Protein AF-A0A946MN04-F1 (afdb_monomer_lite)

pLDDT: mean 86.37, std 4.36, range [69.56, 92.88]

Foldseek 3Di:
DVLLVVLLVVLVVLLVVLLVPDDVVCSVVSNVLSVLLLVLLLVQCQAALVQQQPADDDQQGHDDCGNPPPPDCDDPNHGVVVVSSSVSSVLSSVLSVVSSVCPPPDDSVVSSVSSNCSSNHVVSRVNSD

Structure (mmCIF, N/CA/C/O backbone):
data_AF-A0A946MN04-F1
#
_entry.id   AF-A0A946MN04-F1
#
loop_
_atom_site.group_PDB
_atom_site.id
_atom_site.type_symbol
_atom_site.label_atom_id
_atom_site.label_alt_id
_atom_site.label_comp_id
_atom_site.label_asym_id
_atom_site.label_entity_id
_atom_site.label_seq_id
_atom_site.pdbx_PDB_ins_code
_atom_site.Cartn_x
_atom_site.Cartn_y
_atom_site.Cartn_z
_atom_site.occupancy
_atom_site.B_iso_or_equiv
_atom_site.auth_seq_id
_atom_site.auth_comp_id
_atom_site.auth_asym_id
_atom_site.auth_atom_id
_atom_site.pdbx_PDB_model_num
ATOM 1 N N . MET A 1 1 ? 12.478 11.206 -5.556 1.00 80.75 1 MET A N 1
ATOM 2 C CA . MET A 1 1 ? 12.393 10.612 -4.198 1.00 80.75 1 MET A CA 1
ATOM 3 C C . MET A 1 1 ? 11.560 11.446 -3.231 1.00 80.75 1 MET A C 1
ATOM 5 O O . MET A 1 1 ? 10.714 10.856 -2.581 1.00 80.75 1 MET A O 1
ATOM 9 N N . VAL A 1 2 ? 11.710 12.779 -3.161 1.00 86.81 2 VAL A N 1
ATOM 10 C CA . VAL A 1 2 ? 10.867 13.633 -2.285 1.00 86.81 2 VAL A CA 1
ATOM 11 C C . VAL A 1 2 ? 9.368 13.392 -2.507 1.00 86.81 2 VAL A C 1
ATOM 13 O O . VAL A 1 2 ? 8.637 13.185 -1.549 1.00 86.81 2 VAL A O 1
ATOM 16 N N . ALA A 1 3 ? 8.927 13.299 -3.764 1.00 88.56 3 ALA A N 1
ATOM 17 C CA . ALA A 1 3 ? 7.538 12.969 -4.085 1.00 88.56 3 ALA A CA 1
ATOM 18 C C . ALA A 1 3 ? 7.085 11.613 -3.503 1.00 88.56 3 ALA A C 1
ATOM 20 O O . ALA A 1 3 ? 5.993 11.526 -2.961 1.00 88.56 3 ALA A O 1
ATOM 21 N N . ALA A 1 4 ? 7.931 10.577 -3.536 1.00 87.62 4 ALA A N 1
ATOM 22 C CA . ALA A 1 4 ? 7.608 9.275 -2.944 1.00 87.62 4 ALA A CA 1
ATOM 23 C C . ALA A 1 4 ? 7.456 9.355 -1.421 1.00 87.62 4 ALA A C 1
ATOM 25 O O . ALA A 1 4 ? 6.550 8.749 -0.863 1.00 87.62 4 ALA A O 1
ATOM 26 N N . PHE A 1 5 ? 8.298 10.151 -0.755 1.00 88.56 5 PHE A N 1
ATOM 27 C CA . PHE A 1 5 ? 8.161 10.411 0.677 1.00 88.56 5 PHE A CA 1
ATOM 28 C C . PHE A 1 5 ? 6.868 11.155 1.013 1.00 88.56 5 PHE A C 1
ATOM 30 O O . PHE A 1 5 ? 6.224 10.814 1.999 1.00 88.56 5 PHE A O 1
ATOM 37 N N . LEU A 1 6 ? 6.458 12.126 0.192 1.00 90.75 6 LEU A N 1
ATOM 38 C CA . LEU A 1 6 ? 5.189 12.836 0.382 1.00 90.75 6 LEU A CA 1
ATOM 39 C C . LEU A 1 6 ? 3.983 11.900 0.233 1.00 90.75 6 LEU A C 1
ATOM 41 O O . LEU A 1 6 ? 3.064 11.965 1.044 1.00 90.75 6 LEU A O 1
ATOM 45 N N . VAL A 1 7 ? 4.007 10.997 -0.751 1.00 91.38 7 VAL A N 1
ATOM 46 C CA . VAL A 1 7 ? 2.941 9.996 -0.938 1.00 91.38 7 VAL A CA 1
ATOM 47 C C . VAL A 1 7 ? 2.947 8.978 0.200 1.00 91.38 7 VAL A C 1
ATOM 49 O O . VAL A 1 7 ? 1.896 8.657 0.742 1.00 91.38 7 VAL A O 1
ATOM 52 N N . PHE A 1 8 ? 4.119 8.524 0.644 1.00 89.81 8 PHE A N 1
ATOM 53 C CA . PHE A 1 8 ? 4.220 7.677 1.832 1.00 89.81 8 PHE A CA 1
ATOM 54 C C . PHE A 1 8 ? 3.638 8.371 3.074 1.00 89.81 8 PHE A C 1
ATOM 56 O O . PHE A 1 8 ? 2.958 7.735 3.873 1.00 89.81 8 PHE A O 1
ATOM 63 N N . PHE A 1 9 ? 3.810 9.689 3.205 1.00 91.06 9 PHE A N 1
ATOM 64 C CA . PHE A 1 9 ? 3.232 10.471 4.300 1.00 91.06 9 PHE A CA 1
ATOM 65 C C . PHE A 1 9 ? 1.694 10.550 4.271 1.00 91.06 9 PHE A C 1
ATOM 67 O O . PHE A 1 9 ? 1.076 10.943 5.261 1.00 91.06 9 PHE A O 1
ATOM 74 N N . MET A 1 10 ? 1.045 10.107 3.191 1.00 92.88 10 MET A N 1
ATOM 75 C CA . MET A 1 10 ? -0.407 9.911 3.183 1.00 92.88 10 MET A CA 1
ATOM 76 C C . MET A 1 10 ? -0.836 8.777 4.121 1.00 92.88 10 MET A C 1
ATOM 78 O O . MET A 1 10 ? -1.937 8.840 4.654 1.00 92.88 10 MET A O 1
ATOM 82 N N . GLN A 1 11 ? 0.028 7.790 4.392 1.00 89.88 11 GLN A N 1
ATOM 83 C CA . GLN A 1 11 ? -0.257 6.676 5.308 1.00 89.88 11 GLN A CA 1
ATOM 84 C C . GLN A 1 11 ? -0.586 7.145 6.737 1.00 89.88 11 GLN A C 1
ATOM 86 O O . GLN A 1 11 ? -1.688 6.872 7.218 1.00 89.88 11 GLN A O 1
ATOM 91 N N . PRO A 1 12 ? 0.283 7.918 7.425 1.00 89.38 12 PRO A N 1
ATOM 92 C CA . PRO A 1 12 ? -0.085 8.503 8.712 1.00 89.38 12 PRO A CA 1
ATOM 93 C C . PRO A 1 12 ? -1.237 9.513 8.586 1.00 89.38 12 PRO A C 1
ATOM 95 O O . PRO A 1 12 ? -2.022 9.649 9.522 1.00 89.38 12 PRO A O 1
ATOM 98 N N . GLY A 1 13 ? -1.381 10.188 7.439 1.00 90.25 13 GLY A N 1
ATOM 99 C CA . GLY A 1 13 ? -2.523 11.062 7.155 1.00 90.25 13 GLY A CA 1
ATOM 100 C C . GLY A 1 13 ? -3.869 10.332 7.226 1.00 90.25 13 GLY A C 1
ATOM 101 O O . GLY A 1 13 ? -4.769 10.778 7.940 1.00 90.25 13 GLY A O 1
ATOM 102 N N . PHE A 1 14 ? -3.991 9.186 6.553 1.00 88.06 14 PHE A N 1
ATOM 103 C CA . PHE A 1 14 ? -5.187 8.342 6.603 1.00 88.06 14 PHE A CA 1
ATOM 104 C C . PHE A 1 14 ? -5.414 7.759 7.994 1.00 88.06 14 PHE A C 1
ATOM 106 O O . PHE A 1 14 ? -6.527 7.839 8.506 1.00 88.06 14 PHE A O 1
ATOM 113 N N . ALA A 1 15 ? -4.357 7.286 8.656 1.00 88.44 15 ALA A N 1
ATOM 114 C CA . ALA A 1 15 ? -4.464 6.758 10.012 1.00 88.44 15 ALA A CA 1
ATOM 115 C C . ALA A 1 15 ? -5.037 7.797 10.998 1.00 88.44 15 ALA A C 1
ATOM 117 O O . ALA A 1 15 ? -5.901 7.470 11.812 1.00 88.44 15 ALA A O 1
ATOM 118 N N . MET A 1 16 ? -4.601 9.060 10.905 1.00 90.12 16 MET A N 1
ATOM 119 C CA . MET A 1 16 ? -5.139 10.154 11.723 1.00 90.12 16 MET A CA 1
ATOM 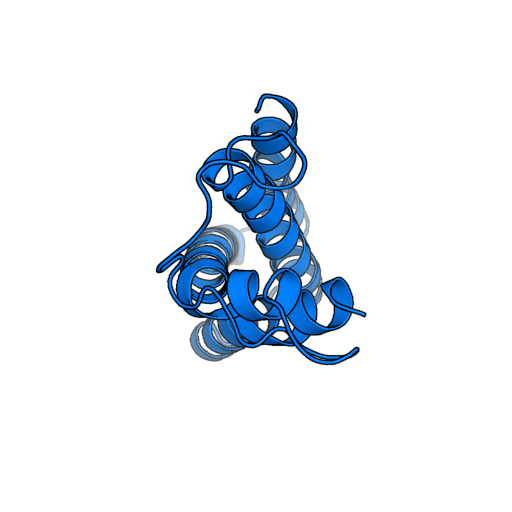120 C C . MET A 1 16 ? -6.584 10.505 11.353 1.00 90.12 16 MET A C 1
ATOM 122 O O . MET A 1 16 ? -7.400 10.749 12.242 1.00 90.12 16 MET A O 1
ATOM 126 N N . LEU A 1 17 ? -6.915 10.508 10.060 1.00 90.50 17 LEU A N 1
ATOM 127 C CA . LEU A 1 17 ? -8.268 10.784 9.580 1.00 90.50 17 LEU A CA 1
ATOM 128 C C . LEU A 1 17 ? -9.264 9.710 10.049 1.00 90.50 17 LEU A C 1
ATOM 130 O O . LEU A 1 17 ? -10.322 10.036 10.586 1.00 90.50 17 LEU A O 1
ATOM 134 N N . GLU A 1 18 ? -8.910 8.432 9.929 1.00 86.12 18 GLU A N 1
ATOM 135 C CA . GLU A 1 18 ? -9.741 7.317 10.393 1.00 86.12 18 GLU A CA 1
ATOM 136 C C . GLU A 1 18 ? -9.851 7.270 11.920 1.00 86.12 18 GLU A C 1
ATOM 138 O O . GLU A 1 18 ? -10.927 7.004 12.461 1.00 86.12 18 GLU A O 1
ATOM 143 N N . ALA A 1 19 ? -8.769 7.579 12.638 1.00 87.25 19 ALA A N 1
ATOM 144 C CA . ALA A 1 19 ? -8.815 7.740 14.088 1.00 87.25 19 ALA A CA 1
ATOM 145 C C . ALA A 1 19 ? -9.767 8.875 14.506 1.00 87.25 19 ALA A C 1
ATOM 147 O O . ALA A 1 19 ? -10.506 8.722 15.476 1.00 87.25 19 ALA A O 1
ATOM 148 N N . GLY A 1 20 ? -9.791 9.986 13.761 1.00 87.50 20 GLY A N 1
ATOM 149 C CA . GLY A 1 20 ? -10.665 11.131 14.032 1.00 87.50 20 GLY A CA 1
ATOM 150 C C . GLY A 1 20 ? -12.154 10.853 13.799 1.00 87.50 20 GLY A C 1
ATOM 151 O O . GLY A 1 20 ? -12.995 11.374 14.529 1.00 87.50 20 GLY A O 1
ATOM 152 N N . PHE A 1 21 ? -12.492 10.007 12.821 1.00 84.88 21 PHE A N 1
ATOM 153 C CA . PHE A 1 21 ? -13.884 9.656 12.505 1.00 84.88 21 PHE A CA 1
ATOM 154 C C . PHE A 1 21 ? -14.442 8.471 13.299 1.00 84.88 21 PHE A C 1
ATOM 156 O O . PHE A 1 21 ? -15.619 8.131 13.153 1.00 84.88 21 PHE A O 1
ATOM 163 N N . THR A 1 22 ? -13.636 7.834 14.144 1.00 85.12 22 THR A N 1
ATOM 164 C CA . THR A 1 22 ? -14.055 6.647 14.892 1.00 85.12 22 THR A CA 1
ATOM 165 C C . THR A 1 22 ? -14.107 6.881 16.386 1.00 85.12 22 THR A C 1
ATOM 167 O O . THR A 1 22 ? -13.562 7.836 16.937 1.00 85.12 22 THR A O 1
ATOM 170 N N . ARG A 1 23 ? -14.858 6.022 17.082 1.00 85.19 23 ARG A N 1
ATOM 171 C CA . ARG A 1 23 ? -15.047 6.179 18.526 1.00 85.19 23 ARG A CA 1
ATOM 172 C C . ARG A 1 23 ? -13.717 5.969 19.241 1.00 85.19 23 ARG A C 1
ATOM 174 O O . ARG A 1 23 ? -13.035 4.987 18.967 1.00 85.19 23 ARG A O 1
ATOM 181 N N . ALA A 1 24 ? -13.423 6.800 20.244 1.00 83.38 24 ALA A N 1
ATOM 182 C CA . ALA A 1 24 ? -12.170 6.768 21.012 1.00 83.38 24 ALA A CA 1
ATOM 183 C C . ALA A 1 24 ? -11.762 5.359 21.492 1.00 83.38 24 ALA A C 1
ATOM 185 O O . ALA A 1 24 ? -10.592 4.991 21.439 1.00 83.38 24 ALA A O 1
ATOM 186 N N . LYS A 1 25 ? -12.737 4.524 21.879 1.00 86.19 25 LYS A N 1
ATOM 187 C CA . LYS A 1 25 ? -12.507 3.132 22.307 1.00 86.19 25 LYS A CA 1
ATOM 188 C C . LYS 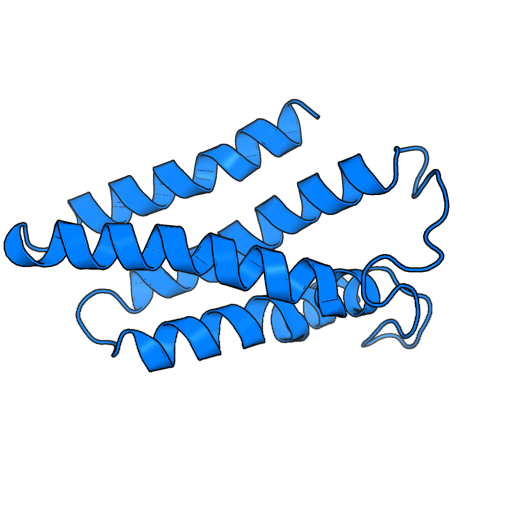A 1 25 ? -11.937 2.202 21.221 1.00 86.19 25 LYS A C 1
ATOM 190 O O . LYS A 1 25 ? -11.383 1.163 21.552 1.00 86.19 25 LYS A O 1
ATOM 195 N N . ASN A 1 26 ? -12.092 2.553 19.944 1.00 83.12 26 ASN A N 1
ATOM 196 C CA . ASN A 1 26 ? -11.688 1.751 18.785 1.00 83.12 26 ASN A CA 1
ATOM 197 C C . ASN A 1 26 ? -10.448 2.310 18.065 1.00 83.12 26 ASN A C 1
ATOM 199 O O . ASN A 1 26 ? -9.934 1.648 17.163 1.00 83.12 26 ASN A O 1
ATOM 203 N N . VAL A 1 27 ? -9.952 3.490 18.459 1.00 84.94 27 VAL A N 1
ATOM 204 C CA . VAL A 1 27 ? -8.859 4.200 17.768 1.00 84.94 27 VAL A CA 1
ATOM 205 C C . VAL A 1 27 ? -7.593 3.350 17.683 1.00 84.94 27 VAL A C 1
ATOM 207 O O . VAL A 1 27 ? -7.033 3.190 16.603 1.00 84.94 27 VAL A O 1
ATOM 210 N N . ALA A 1 28 ? -7.179 2.723 18.789 1.00 85.38 28 ALA A N 1
ATOM 211 C CA . ALA A 1 28 ? -5.984 1.876 18.808 1.00 85.38 28 ALA A CA 1
ATOM 212 C C . ALA A 1 28 ? -6.072 0.710 17.804 1.00 85.38 28 ALA A C 1
ATOM 214 O O . ALA A 1 28 ? -5.103 0.406 17.115 1.00 85.38 28 ALA A O 1
ATOM 215 N N . ASN A 1 29 ? -7.252 0.096 17.666 1.00 84.94 29 ASN A N 1
ATOM 216 C CA . ASN A 1 29 ? -7.472 -0.995 16.717 1.00 84.94 29 ASN A CA 1
ATOM 217 C C . ASN A 1 29 ? -7.371 -0.518 15.258 1.00 84.94 29 ASN A C 1
ATOM 219 O O . ASN A 1 29 ? -6.867 -1.236 14.401 1.00 84.94 29 ASN A O 1
ATOM 223 N N . ILE A 1 30 ? -7.832 0.698 14.968 1.00 86.06 30 ILE A N 1
ATOM 224 C CA . ILE A 1 30 ? -7.801 1.278 13.617 1.00 86.06 30 ILE A CA 1
ATOM 225 C C . ILE A 1 30 ? -6.392 1.711 13.228 1.00 86.06 30 ILE A C 1
ATOM 227 O O . ILE A 1 30 ? -5.955 1.421 12.116 1.00 86.06 30 ILE A O 1
ATOM 231 N N . LEU A 1 31 ? -5.648 2.316 14.154 1.00 87.62 31 LEU A N 1
ATOM 232 C CA . LEU A 1 31 ? -4.239 2.641 13.934 1.00 87.62 31 LEU A CA 1
ATOM 233 C C . LEU A 1 31 ? -3.418 1.375 13.656 1.00 87.62 31 LEU A C 1
ATOM 235 O O . LEU A 1 31 ? -2.615 1.348 12.726 1.00 87.62 31 LEU A O 1
ATOM 239 N N . MET A 1 32 ? -3.674 0.295 14.403 1.00 87.06 32 MET A N 1
ATOM 240 C CA . MET A 1 32 ? -3.019 -0.995 14.173 1.00 87.06 32 MET A CA 1
ATOM 241 C C . MET A 1 32 ? -3.386 -1.594 12.807 1.00 87.06 32 MET A C 1
ATOM 243 O O . MET A 1 32 ? -2.521 -2.147 12.130 1.00 87.06 32 MET A O 1
ATOM 247 N N . LYS A 1 33 ? -4.650 -1.462 12.375 1.00 85.31 33 LYS A N 1
ATOM 248 C CA . LYS A 1 33 ? -5.094 -1.879 11.035 1.00 85.31 33 LYS A CA 1
ATOM 249 C C . LYS A 1 33 ? -4.379 -1.109 9.932 1.00 85.31 33 LYS A C 1
ATOM 251 O O . LYS A 1 33 ? -3.879 -1.756 9.027 1.00 85.31 33 LYS A O 1
ATOM 256 N N . ASN A 1 34 ? -4.284 0.215 10.034 1.00 88.06 34 ASN A N 1
ATOM 257 C CA . ASN A 1 34 ? -3.596 1.055 9.046 1.00 88.06 34 ASN A CA 1
ATOM 258 C C . ASN A 1 34 ? -2.106 0.715 8.942 1.00 88.06 34 ASN A C 1
ATOM 260 O O . ASN A 1 34 ? -1.566 0.575 7.851 1.00 88.06 34 ASN A O 1
ATOM 264 N N . PHE A 1 35 ? -1.437 0.523 10.081 1.00 88.00 35 PHE A N 1
ATOM 265 C CA . PHE A 1 35 ? -0.028 0.137 10.072 1.00 88.00 35 PHE A CA 1
ATOM 266 C C . PHE A 1 35 ? 0.186 -1.218 9.384 1.00 88.00 35 PHE A C 1
ATOM 268 O O . PHE A 1 35 ? 1.050 -1.367 8.522 1.00 88.00 35 PHE A O 1
ATOM 275 N N . MET A 1 36 ? -0.641 -2.201 9.738 1.00 90.06 36 MET A N 1
ATOM 276 C CA . MET A 1 36 ? -0.546 -3.544 9.174 1.00 90.06 36 MET A CA 1
ATOM 277 C C . MET A 1 36 ? -0.993 -3.598 7.712 1.00 90.06 36 MET A C 1
ATOM 279 O O . MET A 1 36 ? -0.448 -4.395 6.956 1.00 90.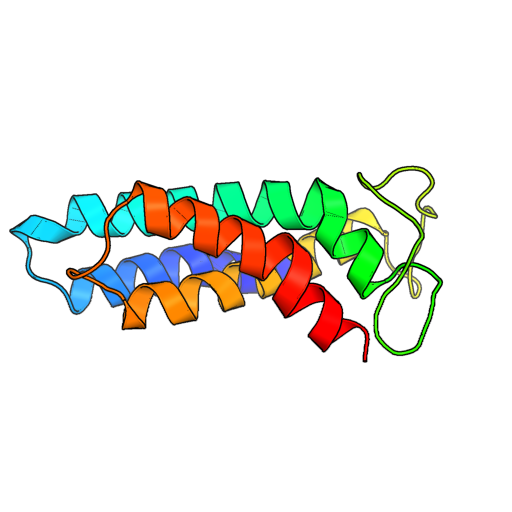06 36 MET A O 1
ATOM 283 N N . ASP A 1 37 ? -1.924 -2.735 7.301 1.00 89.31 37 ASP A N 1
ATOM 284 C CA . ASP A 1 37 ? -2.318 -2.545 5.904 1.00 89.31 37 ASP A CA 1
ATOM 285 C C . ASP A 1 37 ? -1.104 -2.225 5.041 1.00 89.31 37 ASP A C 1
ATOM 287 O O . ASP A 1 37 ? -0.828 -2.917 4.066 1.00 89.31 37 ASP A O 1
ATOM 291 N N . PHE A 1 38 ? -0.313 -1.238 5.463 1.00 89.88 38 PHE A N 1
ATOM 292 C CA . PHE A 1 38 ? 0.878 -0.848 4.730 1.00 89.88 38 PHE A CA 1
ATOM 293 C C . PHE A 1 38 ? 1.928 -1.967 4.684 1.00 89.88 38 PHE A C 1
ATOM 295 O O . PHE A 1 38 ? 2.568 -2.171 3.650 1.00 89.88 38 PHE A O 1
ATOM 302 N N . CYS A 1 39 ? 2.095 -2.737 5.766 1.00 91.00 39 CYS A N 1
ATOM 303 C CA . CYS A 1 39 ? 2.985 -3.902 5.770 1.00 91.00 39 CYS A CA 1
ATOM 304 C C . CYS A 1 39 ? 2.533 -4.970 4.763 1.00 91.00 39 CYS A C 1
ATOM 306 O O . CYS A 1 39 ? 3.351 -5.474 3.991 1.00 91.00 39 CYS A O 1
ATOM 308 N N . MET A 1 40 ? 1.238 -5.295 4.745 1.00 91.31 40 MET A N 1
ATOM 309 C CA . MET A 1 40 ? 0.675 -6.276 3.815 1.00 91.31 40 MET A CA 1
ATOM 310 C C . MET A 1 40 ? 0.749 -5.784 2.370 1.00 91.31 40 MET A C 1
ATOM 312 O O . MET A 1 40 ? 1.167 -6.544 1.496 1.00 91.31 40 MET A O 1
ATOM 316 N N . ALA A 1 41 ? 0.433 -4.509 2.134 1.00 90.88 41 ALA A N 1
ATOM 317 C CA . ALA A 1 41 ? 0.572 -3.870 0.835 1.00 90.88 41 ALA A CA 1
ATOM 318 C C . ALA A 1 41 ? 2.022 -3.886 0.347 1.00 90.88 41 ALA A C 1
ATOM 320 O O . ALA A 1 41 ? 2.283 -4.167 -0.822 1.00 90.88 41 ALA A O 1
ATOM 321 N N . SER A 1 42 ? 2.974 -3.666 1.258 1.00 91.81 42 SER A N 1
ATOM 322 C CA . SER A 1 42 ? 4.393 -3.694 0.926 1.00 91.81 42 SER A CA 1
ATOM 323 C C . SER A 1 42 ? 4.857 -5.077 0.484 1.00 91.81 42 SER A C 1
ATOM 325 O O . SER A 1 42 ? 5.537 -5.205 -0.533 1.00 91.81 42 SER A O 1
ATOM 327 N N . ILE A 1 43 ? 4.450 -6.119 1.214 1.00 92.12 43 ILE A N 1
ATOM 328 C CA . ILE A 1 43 ? 4.780 -7.510 0.886 1.00 92.12 43 ILE A CA 1
ATOM 329 C C . ILE A 1 43 ? 4.097 -7.939 -0.421 1.00 92.12 43 ILE A C 1
ATOM 331 O O . ILE A 1 43 ? 4.748 -8.528 -1.283 1.00 92.12 43 ILE A O 1
ATOM 335 N N . GLY A 1 44 ? 2.808 -7.629 -0.593 1.00 90.38 44 GLY A N 1
ATOM 336 C CA . GLY A 1 44 ? 2.035 -8.000 -1.783 1.00 90.38 44 GLY A CA 1
ATOM 337 C C . GLY A 1 44 ? 2.559 -7.335 -3.056 1.00 90.38 44 GLY A C 1
ATOM 338 O O . GLY A 1 44 ? 2.767 -8.002 -4.077 1.00 90.38 44 GLY A O 1
ATOM 339 N N . PHE A 1 45 ? 2.851 -6.034 -2.982 1.00 90.19 45 PHE A N 1
ATOM 340 C CA . PHE A 1 45 ? 3.376 -5.281 -4.117 1.00 90.19 45 PHE A CA 1
ATOM 341 C C . PHE A 1 45 ? 4.828 -5.650 -4.447 1.00 90.19 45 PHE A C 1
ATOM 343 O O . PHE A 1 45 ? 5.197 -5.701 -5.619 1.00 90.19 45 PHE A O 1
ATOM 350 N N . TRP A 1 46 ? 5.649 -5.959 -3.438 1.00 91.19 46 TRP A N 1
ATOM 351 C CA . TRP A 1 46 ? 7.000 -6.488 -3.642 1.00 91.19 46 TRP A CA 1
ATOM 352 C C . TRP A 1 46 ? 7.000 -7.859 -4.330 1.00 91.19 46 TRP A C 1
ATOM 354 O O . TRP A 1 46 ? 7.731 -8.065 -5.298 1.00 91.19 46 TRP A O 1
ATOM 364 N N . ALA A 1 47 ? 6.190 -8.798 -3.835 1.00 88.44 47 ALA A N 1
ATOM 365 C CA . ALA A 1 47 ? 6.211 -10.178 -4.307 1.00 88.44 47 ALA A CA 1
ATOM 366 C C . ALA A 1 47 ? 5.639 -10.315 -5.725 1.00 88.44 47 ALA A C 1
ATOM 368 O O . ALA A 1 47 ? 6.240 -10.969 -6.578 1.00 88.44 47 ALA A O 1
ATOM 369 N N . VAL A 1 48 ? 4.481 -9.697 -5.977 1.00 90.00 48 VAL A N 1
ATOM 370 C CA . VAL A 1 48 ? 3.707 -9.935 -7.207 1.00 90.00 48 VAL A CA 1
ATOM 371 C C . VAL A 1 48 ? 3.250 -8.638 -7.871 1.00 90.00 48 VAL A C 1
ATOM 373 O O . VAL A 1 48 ? 3.255 -8.549 -9.097 1.00 90.00 48 VAL A O 1
ATOM 376 N N . GLY A 1 49 ? 2.892 -7.612 -7.094 1.00 87.00 49 GLY A N 1
ATOM 377 C CA . GLY A 1 49 ? 2.230 -6.434 -7.657 1.00 87.00 49 GLY A CA 1
ATOM 378 C C . GLY A 1 49 ? 3.088 -5.624 -8.631 1.00 87.00 49 GLY A C 1
ATOM 379 O O . GLY A 1 49 ? 2.598 -5.217 -9.680 1.00 87.00 49 GLY A O 1
ATOM 380 N N . TYR A 1 50 ? 4.385 -5.460 -8.368 1.00 88.19 50 TYR A N 1
ATOM 381 C CA . TYR A 1 50 ? 5.271 -4.780 -9.316 1.00 88.19 50 TYR A CA 1
ATOM 382 C C . TYR A 1 50 ? 5.399 -5.537 -10.647 1.00 88.19 50 TYR A C 1
ATOM 384 O O . TYR A 1 50 ? 5.402 -4.926 -11.715 1.00 88.19 50 TYR A O 1
ATOM 392 N N . ALA A 1 51 ? 5.453 -6.868 -10.578 1.00 88.06 51 ALA A N 1
ATOM 393 C CA . ALA A 1 51 ? 5.571 -7.736 -11.743 1.00 88.06 51 ALA A CA 1
ATOM 394 C C . ALA A 1 51 ? 4.338 -7.658 -12.647 1.00 88.06 51 ALA A C 1
ATOM 396 O O . ALA A 1 51 ? 4.456 -7.558 -13.865 1.00 88.06 51 ALA A O 1
ATOM 397 N N . ILE A 1 52 ? 3.151 -7.646 -12.039 1.00 88.38 52 ILE A N 1
ATOM 398 C CA . ILE A 1 52 ? 1.890 -7.535 -12.772 1.00 88.38 52 ILE A CA 1
ATOM 399 C C . ILE A 1 52 ? 1.733 -6.142 -13.382 1.00 88.38 52 ILE A C 1
ATOM 401 O O . ILE A 1 52 ? 1.261 -6.035 -14.506 1.00 88.38 52 ILE A O 1
ATOM 405 N N . MET A 1 53 ? 2.144 -5.088 -12.673 1.00 87.44 53 MET A N 1
ATOM 406 C CA . MET A 1 53 ? 1.929 -3.710 -13.118 1.00 87.44 53 MET A CA 1
ATOM 407 C C . MET A 1 53 ? 2.925 -3.255 -14.195 1.00 87.44 53 MET A C 1
ATOM 409 O O . MET A 1 53 ? 2.528 -2.594 -15.147 1.00 87.44 53 MET A O 1
ATOM 413 N N . PHE A 1 54 ? 4.210 -3.608 -14.079 1.00 86.69 54 PHE A N 1
ATOM 414 C CA . PHE A 1 54 ? 5.271 -3.115 -14.977 1.00 86.69 54 PHE A CA 1
ATOM 415 C C . PHE A 1 54 ? 6.033 -4.214 -15.725 1.00 86.69 54 PHE A C 1
ATOM 417 O O . PHE A 1 54 ? 6.903 -3.912 -16.543 1.00 86.69 54 PHE A O 1
ATOM 424 N N . GLY A 1 55 ? 5.744 -5.488 -15.458 1.00 84.44 55 GLY A N 1
ATOM 425 C CA . GLY A 1 55 ? 6.336 -6.596 -16.199 1.00 84.44 55 GLY A CA 1
ATOM 426 C C . GLY A 1 55 ? 5.857 -6.650 -17.644 1.00 84.44 55 GLY A C 1
ATOM 427 O O . GLY A 1 55 ? 4.749 -6.238 -17.970 1.00 84.44 55 GLY A O 1
ATOM 428 N N . ALA A 1 56 ? 6.688 -7.208 -18.522 1.00 81.06 56 ALA A N 1
ATOM 429 C CA . ALA A 1 56 ? 6.277 -7.500 -19.889 1.00 81.06 56 ALA A CA 1
ATOM 430 C C . ALA A 1 56 ? 5.174 -8.573 -19.889 1.00 81.06 56 ALA A C 1
ATOM 432 O O . ALA A 1 56 ? 5.280 -9.584 -19.185 1.00 81.06 56 ALA A O 1
ATOM 433 N N . GLY A 1 57 ? 4.114 -8.367 -20.666 1.00 83.06 57 GLY A N 1
ATOM 434 C CA . GLY A 1 57 ? 2.974 -9.275 -20.689 1.00 83.06 57 GLY A CA 1
ATOM 435 C C . GLY A 1 57 ? 1.855 -8.815 -21.615 1.00 83.06 57 GLY A C 1
ATOM 436 O O . GLY A 1 57 ? 2.096 -8.193 -22.650 1.00 83.06 57 GLY A O 1
ATOM 437 N N . ASN A 1 58 ? 0.632 -9.175 -21.242 1.00 83.00 58 ASN A N 1
ATOM 438 C CA . ASN A 1 58 ? -0.582 -8.939 -22.018 1.00 83.00 58 ASN A CA 1
ATOM 439 C C . ASN A 1 58 ? -1.234 -7.631 -21.547 1.00 83.00 58 ASN A C 1
ATOM 441 O O . ASN A 1 58 ? -0.938 -7.178 -20.458 1.00 83.00 58 ASN A O 1
ATOM 445 N N . ILE A 1 59 ? -2.229 -7.103 -22.269 1.00 80.06 59 ILE A N 1
ATOM 446 C CA . ILE A 1 59 ? -2.944 -5.847 -21.922 1.00 80.06 59 ILE A CA 1
ATOM 447 C C . ILE A 1 59 ? -3.478 -5.810 -20.469 1.00 80.06 59 ILE A C 1
ATOM 449 O O . ILE A 1 59 ? -3.673 -4.740 -19.914 1.00 80.06 59 ILE A O 1
ATOM 453 N N . PHE A 1 60 ? -3.712 -6.964 -19.838 1.00 76.31 60 PHE A N 1
ATOM 454 C CA . PHE A 1 60 ? -4.265 -7.047 -18.482 1.00 76.31 60 PHE A CA 1
ATOM 455 C C . PHE A 1 60 ? -3.242 -7.361 -17.381 1.00 76.31 60 PHE A C 1
ATOM 457 O O . PHE A 1 60 ? -3.541 -7.133 -16.213 1.00 76.31 60 PHE A O 1
ATOM 464 N N . ALA A 1 61 ? -2.082 -7.944 -17.705 1.00 83.25 61 ALA A N 1
ATOM 465 C CA . ALA A 1 61 ? -1.107 -8.339 -16.688 1.00 83.25 61 ALA A CA 1
ATOM 466 C C . ALA A 1 61 ? 0.296 -8.574 -17.262 1.00 83.25 61 ALA A C 1
ATOM 468 O O . ALA A 1 61 ? 0.469 -9.305 -18.247 1.00 83.25 61 ALA A O 1
ATOM 469 N N . GLY A 1 62 ? 1.292 -8.051 -16.546 1.00 84.00 62 GLY A N 1
ATOM 470 C CA . GLY A 1 62 ? 2.703 -8.374 -16.703 1.00 84.00 62 GLY A CA 1
ATOM 471 C C . GLY A 1 62 ? 3.071 -9.750 -16.134 1.00 84.00 62 GLY A C 1
ATOM 472 O O . GLY A 1 62 ? 2.474 -10.239 -15.174 1.00 84.00 62 GLY A O 1
ATOM 473 N N . SER A 1 63 ? 4.077 -10.385 -16.736 1.00 82.62 63 SER A N 1
ATOM 474 C CA . SER A 1 63 ? 4.555 -11.737 -16.393 1.00 82.62 63 SER A CA 1
ATOM 475 C C . SER A 1 63 ? 6.045 -11.791 -16.020 1.00 82.62 63 SER A C 1
ATOM 477 O O . SER A 1 63 ? 6.615 -12.870 -15.865 1.00 82.62 63 SER A O 1
ATOM 479 N N . SER A 1 64 ? 6.674 -10.629 -15.838 1.00 80.81 64 SER A N 1
ATOM 480 C CA . SER A 1 64 ? 8.110 -10.482 -15.564 1.00 80.81 64 SER A CA 1
ATOM 481 C C . SER A 1 64 ? 8.344 -9.708 -14.268 1.00 80.81 64 SER A C 1
ATOM 483 O O . SER A 1 64 ? 7.517 -8.887 -13.897 1.00 80.81 64 SER A O 1
ATOM 485 N N . TYR A 1 65 ? 9.499 -9.910 -13.620 1.00 83.31 65 TYR A N 1
ATOM 486 C CA . TYR A 1 65 ? 9.949 -9.186 -12.412 1.00 83.31 65 TYR A CA 1
ATOM 487 C C . TYR A 1 65 ? 9.262 -9.549 -11.083 1.00 83.31 65 TYR A C 1
ATOM 489 O O . TYR A 1 65 ? 9.199 -8.726 -10.165 1.00 83.31 65 TYR A O 1
ATOM 497 N N . PHE A 1 66 ? 8.783 -10.789 -10.935 1.00 86.25 66 PHE A N 1
ATOM 498 C CA . PHE A 1 66 ? 8.311 -11.300 -9.639 1.00 86.25 66 PHE A CA 1
ATOM 499 C C . PHE A 1 66 ? 9.412 -11.202 -8.575 1.00 86.25 66 PHE A C 1
ATOM 501 O O . PHE A 1 66 ? 10.584 -11.461 -8.859 1.00 86.25 66 PHE A O 1
ATOM 508 N N . PHE A 1 67 ? 9.038 -10.811 -7.353 1.00 85.50 67 PHE A N 1
ATOM 509 C CA . PHE A 1 67 ? 9.957 -10.548 -6.235 1.00 85.50 67 PHE A CA 1
ATOM 510 C C . PHE A 1 67 ? 11.052 -9.509 -6.528 1.00 85.50 67 PHE A C 1
ATOM 512 O O . PHE A 1 67 ? 12.111 -9.543 -5.901 1.00 85.50 67 PHE A O 1
ATOM 519 N N . LEU A 1 68 ? 10.830 -8.605 -7.492 1.00 83.12 68 LEU A N 1
ATOM 520 C CA . LEU A 1 68 ? 11.860 -7.702 -8.027 1.00 83.12 68 LEU A CA 1
ATOM 521 C C . LEU A 1 68 ? 13.094 -8.442 -8.584 1.00 83.12 68 LEU A C 1
ATOM 523 O O . LEU A 1 68 ? 14.178 -7.869 -8.683 1.00 83.12 68 LEU A O 1
ATOM 527 N N . SER A 1 69 ? 12.954 -9.712 -8.966 1.00 83.12 69 SER A N 1
ATOM 528 C CA . SER A 1 69 ? 14.057 -10.490 -9.523 1.00 83.12 69 SER A CA 1
ATOM 529 C C . SER A 1 69 ? 14.296 -10.133 -10.990 1.00 83.12 69 SER A C 1
ATOM 531 O O . SER A 1 69 ? 13.358 -10.071 -11.786 1.00 83.12 69 SER A O 1
ATOM 533 N N . GLY A 1 70 ? 15.558 -9.892 -11.352 1.00 78.50 70 GLY A N 1
ATOM 534 C CA . GLY A 1 70 ? 15.957 -9.567 -12.724 1.00 78.50 70 GLY A CA 1
ATOM 535 C C . GLY A 1 70 ? 15.515 -8.184 -13.211 1.00 78.50 70 GLY A C 1
ATOM 536 O O . GLY A 1 70 ? 15.441 -7.974 -14.420 1.00 78.50 70 GLY A O 1
ATOM 537 N N . ILE A 1 71 ? 15.195 -7.255 -12.302 1.00 82.69 71 ILE A N 1
ATOM 538 C CA . ILE A 1 71 ? 14.846 -5.877 -12.669 1.00 82.69 71 ILE A CA 1
ATOM 539 C C . ILE A 1 71 ? 16.043 -5.146 -13.299 1.00 82.69 71 ILE A C 1
ATOM 541 O O . ILE A 1 71 ? 17.173 -5.325 -12.843 1.00 82.69 71 ILE A O 1
ATOM 545 N N . PRO A 1 72 ? 15.823 -4.304 -14.323 1.00 82.19 72 PRO A N 1
ATOM 546 C CA . PRO A 1 72 ? 16.874 -3.437 -14.843 1.00 82.19 72 PRO A CA 1
ATOM 547 C C . PRO A 1 72 ? 17.260 -2.381 -13.796 1.00 82.19 72 PRO A C 1
ATOM 549 O O . PRO A 1 72 ? 16.432 -1.988 -12.972 1.00 82.19 72 PRO A O 1
ATOM 552 N N . ASP A 1 73 ? 18.486 -1.857 -13.857 1.00 80.38 73 ASP A N 1
ATOM 553 C CA . ASP A 1 73 ? 18.941 -0.798 -12.938 1.00 80.38 73 ASP A CA 1
ATOM 554 C C . ASP A 1 73 ? 18.127 0.496 -13.083 1.00 80.38 73 ASP A C 1
ATOM 556 O O . ASP A 1 73 ? 17.930 1.242 -12.117 1.00 80.38 73 ASP A O 1
ATOM 560 N N . GLN A 1 74 ? 17.613 0.747 -14.291 1.00 81.69 74 GLN A N 1
ATOM 561 C CA . GLN A 1 74 ? 16.771 1.893 -14.596 1.00 81.69 74 GLN A CA 1
ATOM 562 C C . GLN A 1 74 ? 15.487 1.484 -15.311 1.00 81.69 74 GLN A C 1
ATOM 564 O O . GLN A 1 74 ? 15.503 0.715 -16.270 1.00 81.69 74 GLN A O 1
ATOM 569 N N . THR A 1 75 ? 14.384 2.081 -14.874 1.00 80.88 75 THR A N 1
ATOM 570 C CA . THR A 1 75 ? 13.057 1.958 -15.474 1.00 80.88 75 THR A CA 1
ATOM 571 C C . THR A 1 75 ? 12.564 3.371 -15.771 1.00 80.88 75 THR A C 1
ATOM 573 O O . THR A 1 75 ? 12.531 4.214 -14.877 1.00 80.88 75 THR A O 1
ATOM 576 N N . PHE A 1 76 ? 12.256 3.667 -17.038 1.00 80.00 76 PHE A N 1
ATOM 577 C CA . 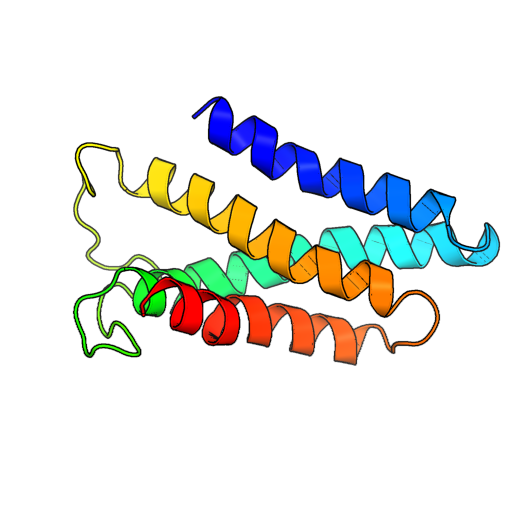PHE A 1 76 ? 11.880 5.015 -17.506 1.00 80.00 76 PHE A CA 1
ATOM 578 C C . PHE A 1 76 ? 12.881 6.128 -17.120 1.00 80.00 76 PHE A C 1
ATOM 580 O O . PHE A 1 76 ? 12.487 7.238 -16.771 1.00 80.00 76 PHE A O 1
ATOM 587 N N . GLY A 1 77 ? 14.187 5.832 -17.150 1.00 80.06 77 GLY A N 1
ATOM 588 C CA . GLY A 1 77 ? 15.248 6.797 -16.812 1.00 80.06 77 GLY A CA 1
ATOM 589 C C . GLY A 1 77 ? 15.376 7.115 -15.316 1.00 80.06 77 GLY A C 1
ATOM 590 O O . GLY A 1 77 ? 16.106 8.030 -14.939 1.00 80.06 77 GLY A O 1
ATOM 591 N N . LEU A 1 78 ? 14.679 6.368 -14.454 1.00 84.44 78 LEU A N 1
ATOM 592 C CA . LEU A 1 78 ? 14.760 6.468 -12.999 1.00 84.44 78 LEU A CA 1
ATOM 593 C C . LEU A 1 78 ? 15.334 5.174 -12.410 1.00 84.44 78 LEU A C 1
ATOM 595 O O . LEU A 1 78 ? 15.067 4.101 -12.952 1.00 84.44 78 LEU A O 1
ATOM 599 N N . PRO A 1 79 ? 16.060 5.230 -11.275 1.00 88.44 79 PRO A N 1
ATOM 600 C CA . PRO A 1 79 ? 16.457 4.026 -10.551 1.00 88.44 79 PRO A CA 1
ATOM 601 C C . PRO A 1 79 ? 15.232 3.172 -10.220 1.00 88.44 79 PRO A C 1
ATOM 603 O O . PRO A 1 79 ? 14.287 3.658 -9.586 1.00 88.44 79 PRO A O 1
ATOM 606 N N . THR A 1 80 ? 15.244 1.903 -10.623 1.00 86.44 80 THR A N 1
ATOM 607 C CA . THR A 1 80 ? 14.050 1.044 -10.554 1.00 86.44 80 THR A CA 1
ATOM 608 C C . THR A 1 80 ? 13.526 0.876 -9.131 1.00 86.44 80 THR A C 1
ATOM 610 O O . THR A 1 80 ? 12.320 0.902 -8.918 1.00 86.44 80 THR A O 1
ATOM 613 N N . LEU A 1 81 ? 14.409 0.825 -8.130 1.00 86.56 81 LEU A N 1
ATOM 614 C CA . LEU A 1 81 ? 14.022 0.789 -6.714 1.00 86.56 81 LEU A CA 1
ATOM 615 C C . LEU A 1 81 ? 13.310 2.068 -6.249 1.00 86.56 81 LEU A C 1
ATOM 617 O O . LEU A 1 81 ? 12.364 2.000 -5.467 1.00 86.56 81 LEU A O 1
ATOM 621 N N . ALA A 1 82 ? 13.735 3.238 -6.734 1.00 88.38 82 ALA A N 1
ATOM 622 C CA . ALA A 1 82 ? 13.084 4.502 -6.400 1.00 88.38 82 ALA A CA 1
ATOM 623 C C . ALA A 1 82 ? 11.701 4.604 -7.060 1.00 88.38 82 ALA A C 1
ATOM 625 O O . ALA A 1 82 ? 10.762 5.109 -6.443 1.00 88.38 82 ALA A O 1
ATOM 626 N N . PHE A 1 83 ? 11.576 4.104 -8.292 1.00 89.00 83 PHE A N 1
ATOM 627 C CA . PHE A 1 83 ? 10.296 4.004 -8.988 1.00 89.00 83 PHE A CA 1
ATOM 628 C C . PHE A 1 83 ? 9.369 2.981 -8.318 1.00 89.00 83 PHE A C 1
ATOM 630 O O . PHE A 1 83 ? 8.209 3.285 -8.061 1.00 89.00 83 PHE A O 1
ATOM 637 N N . TRP A 1 84 ? 9.892 1.815 -7.936 1.00 89.81 84 TRP A N 1
ATOM 638 C CA . TRP A 1 84 ? 9.158 0.809 -7.173 1.00 89.81 84 TRP A CA 1
ATOM 639 C C . TRP A 1 84 ? 8.621 1.380 -5.860 1.00 89.81 84 TRP A C 1
ATOM 641 O O . TRP A 1 84 ? 7.431 1.252 -5.597 1.00 89.81 84 TRP A O 1
ATOM 651 N N . PHE A 1 85 ? 9.452 2.070 -5.071 1.00 90.75 85 PHE A N 1
ATOM 652 C CA . PHE A 1 85 ? 9.017 2.667 -3.803 1.00 90.75 85 PHE A CA 1
ATOM 653 C C . PHE A 1 85 ? 7.952 3.755 -4.000 1.00 90.75 85 PHE A C 1
ATOM 655 O O . PHE A 1 85 ? 7.022 3.875 -3.205 1.00 90.75 85 PHE A O 1
ATOM 662 N N . PHE A 1 86 ? 8.055 4.538 -5.076 1.00 91.31 86 PHE A N 1
ATOM 663 C CA . PHE A 1 86 ? 7.015 5.499 -5.434 1.00 91.31 86 PHE A CA 1
ATOM 664 C C . PHE A 1 86 ? 5.678 4.795 -5.697 1.00 91.31 86 PHE A C 1
ATOM 666 O O . PHE A 1 86 ? 4.665 5.190 -5.129 1.00 91.31 86 PHE A O 1
ATOM 673 N N . GLN A 1 87 ? 5.683 3.716 -6.481 1.00 91.56 87 GLN A N 1
ATOM 674 C CA . GLN A 1 87 ? 4.468 2.965 -6.813 1.00 91.56 87 GLN A CA 1
ATOM 675 C C . GLN A 1 87 ? 3.909 2.177 -5.623 1.00 91.56 87 GLN A C 1
ATOM 677 O O . GLN A 1 87 ? 2.699 2.148 -5.416 1.00 91.56 87 GLN A O 1
ATOM 682 N N . LEU A 1 88 ? 4.784 1.630 -4.779 1.00 92.50 88 LEU A N 1
ATOM 683 C CA . LEU A 1 88 ? 4.438 1.022 -3.496 1.00 92.50 88 LEU A CA 1
ATOM 684 C C . LEU A 1 88 ? 3.613 1.982 -2.630 1.00 92.50 88 LEU A C 1
ATOM 686 O O . LEU A 1 88 ? 2.605 1.586 -2.050 1.00 92.50 88 LEU A O 1
ATOM 690 N N . ALA A 1 89 ? 4.028 3.250 -2.552 1.00 92.25 89 ALA A N 1
ATOM 691 C CA . ALA A 1 89 ? 3.336 4.255 -1.755 1.00 92.25 89 ALA A CA 1
ATOM 692 C C . ALA A 1 89 ? 1.916 4.536 -2.286 1.00 92.25 89 ALA A C 1
ATOM 694 O O . ALA A 1 89 ? 0.990 4.679 -1.486 1.00 92.25 89 ALA A O 1
ATOM 695 N N . PHE A 1 90 ? 1.718 4.542 -3.611 1.00 91.19 90 PHE A N 1
ATOM 696 C CA . PHE A 1 90 ? 0.384 4.658 -4.216 1.00 91.19 90 PHE A CA 1
ATOM 697 C C . PHE A 1 90 ? -0.472 3.407 -4.019 1.00 91.19 90 PHE A C 1
ATOM 699 O O . PHE A 1 90 ? -1.646 3.532 -3.673 1.00 91.19 90 PHE A O 1
ATOM 706 N N . ALA A 1 91 ? 0.104 2.214 -4.188 1.00 91.38 91 ALA A N 1
ATOM 707 C CA . ALA A 1 91 ? -0.593 0.954 -3.943 1.00 91.38 91 ALA A CA 1
ATOM 708 C C . ALA A 1 91 ? -1.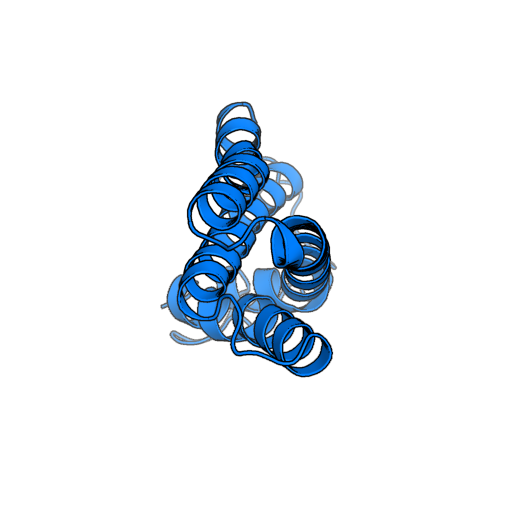061 0.858 -2.481 1.00 91.38 91 ALA A C 1
ATOM 710 O O . ALA A 1 91 ? -2.211 0.507 -2.214 1.00 91.38 91 ALA A O 1
ATOM 711 N N . GLY A 1 92 ? -0.195 1.248 -1.540 1.00 90.06 92 GLY A N 1
ATOM 712 C CA . GLY A 1 92 ? -0.542 1.369 -0.128 1.00 90.06 92 GLY A CA 1
ATOM 713 C C . GLY A 1 92 ? -1.665 2.379 0.096 1.00 90.06 92 GLY A C 1
ATOM 714 O O . GLY A 1 92 ? -2.639 2.063 0.765 1.00 90.06 92 GLY A O 1
ATOM 715 N N . ALA A 1 93 ? -1.583 3.577 -0.494 1.00 90.25 93 ALA A N 1
ATOM 716 C CA . ALA A 1 93 ? -2.634 4.588 -0.350 1.00 90.25 93 ALA A CA 1
ATOM 717 C C . ALA A 1 93 ? -3.993 4.090 -0.878 1.00 90.25 93 ALA A C 1
ATOM 719 O O . ALA A 1 93 ? -5.022 4.311 -0.242 1.00 90.25 93 ALA A O 1
ATOM 720 N N . ALA A 1 94 ? -3.998 3.378 -2.008 1.00 89.88 94 ALA A N 1
ATOM 721 C CA . ALA A 1 94 ? -5.205 2.790 -2.579 1.00 89.88 94 ALA A CA 1
ATOM 722 C C . ALA A 1 94 ? -5.824 1.716 -1.667 1.00 89.88 94 ALA A C 1
ATOM 724 O O . ALA A 1 94 ? -7.045 1.697 -1.496 1.00 89.88 94 ALA A O 1
ATOM 725 N N . ALA A 1 95 ? -5.003 0.857 -1.051 1.00 88.12 95 ALA A N 1
ATOM 726 C CA . ALA A 1 95 ? -5.473 -0.137 -0.084 1.00 88.12 95 ALA A CA 1
ATOM 727 C C . ALA A 1 95 ? -6.129 0.534 1.137 1.00 88.12 95 ALA A C 1
ATOM 729 O O . ALA A 1 95 ? -7.246 0.170 1.523 1.00 88.12 95 ALA A O 1
ATOM 730 N N . THR A 1 96 ? -5.486 1.580 1.661 1.00 87.94 96 THR A N 1
ATOM 731 C CA . THR A 1 96 ? -5.918 2.281 2.873 1.00 87.94 96 THR A CA 1
ATOM 732 C C . THR A 1 96 ? -7.214 3.077 2.682 1.00 87.94 96 THR A C 1
ATOM 734 O O . THR A 1 96 ? -8.041 3.121 3.585 1.00 87.94 96 THR A O 1
ATOM 737 N N . ILE A 1 97 ? -7.489 3.637 1.497 1.00 88.75 97 ILE A N 1
ATOM 738 C CA . ILE A 1 97 ? -8.762 4.349 1.238 1.00 88.75 97 ILE A CA 1
ATOM 739 C C . ILE A 1 97 ? -9.981 3.455 1.511 1.00 88.75 97 ILE A C 1
ATOM 741 O O . ILE A 1 97 ? -10.994 3.901 2.057 1.00 88.75 97 ILE A O 1
ATOM 745 N N . VAL A 1 98 ? -9.893 2.175 1.150 1.00 83.25 98 VAL A N 1
ATOM 746 C CA . VAL A 1 98 ? -10.993 1.228 1.368 1.00 83.25 98 VAL A CA 1
ATOM 747 C C . VAL A 1 98 ? -11.066 0.790 2.837 1.00 83.25 98 VAL A C 1
ATOM 749 O O . VAL A 1 98 ? -12.146 0.447 3.324 1.00 83.25 98 VAL A O 1
ATOM 752 N N . ALA A 1 99 ? -9.955 0.870 3.576 1.00 79.56 99 ALA A N 1
ATOM 753 C CA . ALA A 1 99 ? -9.911 0.655 5.022 1.00 79.56 99 ALA A CA 1
ATOM 754 C C . ALA A 1 99 ? -10.845 1.592 5.778 1.00 79.56 99 ALA A C 1
ATOM 756 O O . ALA A 1 99 ? -11.672 1.124 6.568 1.00 79.56 99 ALA A O 1
ATOM 757 N N . GLY A 1 100 ? -10.776 2.886 5.463 1.00 80.56 100 GLY A N 1
ATOM 758 C CA . GLY A 1 100 ? -11.599 3.909 6.093 1.00 80.56 100 GLY A CA 1
ATOM 759 C C . GLY A 1 100 ? -13.089 3.684 5.866 1.00 80.56 100 GLY A C 1
ATOM 760 O O . GLY A 1 100 ? -13.887 3.841 6.790 1.00 80.56 100 GLY A O 1
ATOM 761 N N . ALA A 1 101 ? -13.477 3.208 4.678 1.00 81.81 101 ALA A N 1
ATOM 762 C CA . ALA A 1 101 ? -14.866 2.845 4.384 1.00 81.81 101 ALA A CA 1
ATOM 763 C C . ALA A 1 101 ? -15.357 1.637 5.208 1.00 81.81 101 ALA A C 1
ATOM 765 O O . ALA A 1 101 ? -16.542 1.525 5.529 1.00 81.81 101 ALA A O 1
ATOM 766 N N . MET A 1 102 ? -14.447 0.731 5.567 1.00 79.44 102 MET A N 1
ATOM 767 C CA . MET A 1 102 ? -14.728 -0.504 6.302 1.00 79.44 102 MET A CA 1
ATOM 768 C C . MET A 1 102 ? -14.451 -0.402 7.812 1.00 79.44 102 MET A C 1
ATOM 770 O O . MET A 1 102 ? -14.472 -1.420 8.526 1.00 79.44 102 MET A O 1
ATOM 774 N N . ALA A 1 103 ? -14.191 0.810 8.309 1.00 72.31 103 ALA A N 1
ATOM 775 C CA . ALA A 1 103 ? -13.868 1.064 9.702 1.00 72.31 103 ALA A CA 1
ATOM 776 C C . ALA A 1 103 ? -14.975 0.557 10.653 1.00 72.31 103 ALA A C 1
ATOM 778 O O . ALA A 1 103 ? -16.164 0.538 10.338 1.00 72.31 103 ALA A O 1
ATOM 779 N N . GLU A 1 104 ? -14.569 0.088 11.836 1.00 69.56 104 GLU A N 1
ATOM 780 C CA . GLU A 1 104 ? -15.424 -0.474 12.903 1.00 69.56 104 GLU A CA 1
ATOM 781 C C . GLU A 1 104 ? -16.208 -1.775 12.608 1.00 69.56 104 GLU A C 1
ATOM 783 O O . GLU A 1 104 ? -16.663 -2.410 13.559 1.00 69.56 104 GLU A O 1
ATOM 788 N N . ARG A 1 105 ? -16.367 -2.214 11.350 1.00 74.25 105 ARG A N 1
ATOM 789 C CA . ARG A 1 105 ? -17.274 -3.334 10.992 1.00 74.25 105 ARG A CA 1
ATOM 790 C C . ARG A 1 105 ? -16.579 -4.617 10.525 1.00 74.25 105 ARG A C 1
ATOM 792 O O . ARG A 1 105 ? -17.232 -5.647 10.372 1.00 74.25 105 ARG A O 1
ATOM 799 N N . THR A 1 106 ? -15.264 -4.584 10.317 1.00 76.50 106 THR A N 1
ATOM 800 C CA . THR A 1 106 ? -14.492 -5.705 9.752 1.00 76.50 106 THR A CA 1
ATOM 801 C C . THR A 1 106 ? -13.617 -6.428 10.773 1.00 76.50 106 THR A C 1
ATOM 803 O O . THR A 1 106 ? -12.947 -5.812 11.613 1.00 76.50 106 THR A O 1
ATOM 806 N N . LYS A 1 107 ? -13.566 -7.762 10.656 1.00 81.00 107 LYS A N 1
ATOM 807 C CA . LYS A 1 107 ? -12.596 -8.601 11.373 1.00 81.00 107 LYS A CA 1
ATOM 808 C C . LYS A 1 107 ? -11.181 -8.283 10.885 1.00 81.00 107 LYS A C 1
ATOM 810 O O . LYS A 1 107 ? -10.953 -8.179 9.684 1.00 81.00 107 LYS A O 1
ATOM 815 N N . PHE A 1 108 ? -10.232 -8.188 11.814 1.00 81.31 108 PHE A N 1
ATOM 816 C CA . PHE A 1 108 ? -8.836 -7.849 11.519 1.00 81.31 108 PHE A CA 1
ATOM 817 C C . PHE A 1 108 ? -8.184 -8.811 10.510 1.00 81.31 108 PHE A C 1
ATOM 819 O O . PHE A 1 108 ? -7.600 -8.373 9.529 1.00 81.31 108 PHE A O 1
ATOM 826 N N . SER A 1 109 ? -8.365 -10.123 10.675 1.00 84.06 109 SER A N 1
ATOM 827 C CA . SER A 1 109 ? -7.779 -11.117 9.761 1.00 84.06 109 SER A CA 1
ATOM 828 C C . SER A 1 109 ? -8.336 -11.030 8.337 1.00 84.06 109 SER A C 1
ATOM 830 O O . SER A 1 109 ? -7.586 -11.156 7.376 1.00 84.06 109 SER A O 1
ATOM 832 N N . ALA A 1 110 ? -9.642 -10.775 8.191 1.00 85.62 110 ALA A N 1
ATOM 833 C CA . ALA A 1 110 ? -10.262 -10.588 6.878 1.00 85.62 110 ALA A CA 1
ATOM 834 C C . ALA A 1 110 ? -9.719 -9.331 6.182 1.00 85.62 110 ALA A C 1
ATOM 836 O O . ALA A 1 110 ? -9.504 -9.331 4.974 1.00 85.62 110 ALA A O 1
ATOM 837 N N . TYR A 1 111 ? -9.445 -8.290 6.968 1.00 85.31 111 TYR A N 1
ATOM 838 C CA . TYR A 1 111 ? -8.866 -7.044 6.490 1.00 85.31 111 TYR A CA 1
ATOM 839 C C . TYR A 1 111 ? -7.431 -7.225 5.952 1.00 85.31 111 TYR A C 1
ATOM 841 O O . TYR A 1 111 ? -7.112 -6.710 4.884 1.00 85.31 111 TYR A O 1
ATOM 849 N N . LEU A 1 112 ? -6.587 -8.023 6.618 1.00 86.50 112 LEU A N 1
ATOM 850 C CA . LEU A 1 112 ? -5.227 -8.309 6.129 1.00 86.50 112 LEU A CA 1
ATOM 851 C C . LEU A 1 112 ? -5.219 -9.081 4.805 1.00 86.50 112 LEU A C 1
ATOM 853 O O . LEU A 1 112 ? -4.420 -8.784 3.921 1.00 86.50 112 LEU A O 1
ATOM 857 N N . ILE A 1 113 ? -6.115 -10.062 4.661 1.00 88.31 113 ILE A N 1
ATOM 858 C CA . ILE A 1 113 ? -6.257 -10.829 3.416 1.00 88.31 113 ILE A CA 1
ATOM 859 C C . ILE A 1 113 ? -6.709 -9.902 2.285 1.00 88.31 113 ILE A C 1
ATOM 861 O O . ILE A 1 113 ? -6.156 -9.947 1.191 1.00 88.31 113 ILE A O 1
ATOM 865 N N . TYR A 1 114 ? -7.678 -9.030 2.566 1.00 88.75 114 TYR A N 1
ATOM 866 C CA . TYR A 1 114 ? -8.130 -8.013 1.625 1.00 88.75 114 TYR A CA 1
ATOM 867 C C . TYR A 1 114 ? -6.979 -7.100 1.167 1.00 88.75 114 TYR A C 1
ATOM 869 O O . TYR A 1 114 ? -6.774 -6.941 -0.036 1.00 88.75 114 TYR A O 1
ATOM 877 N N . SER A 1 115 ? -6.199 -6.566 2.112 1.00 87.56 115 SER A N 1
ATOM 878 C CA .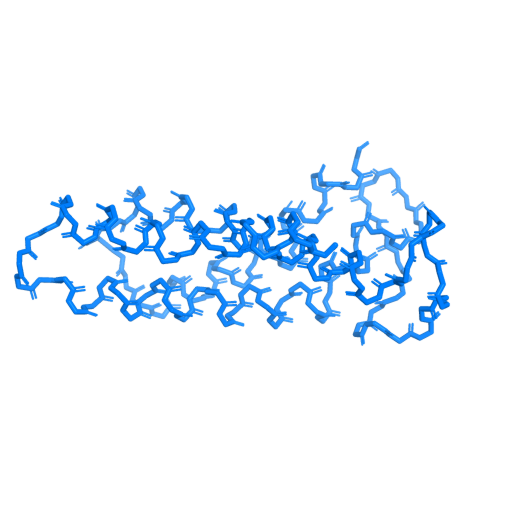 SER A 1 115 ? -5.050 -5.693 1.841 1.00 87.56 115 SER A CA 1
ATOM 879 C C . SER A 1 115 ? -4.001 -6.362 0.943 1.00 87.56 115 SER A C 1
ATOM 881 O O . SER A 1 115 ? -3.502 -5.768 -0.017 1.00 87.56 115 SER A O 1
ATOM 883 N N . LEU A 1 116 ? -3.723 -7.648 1.187 1.00 90.12 116 LEU A N 1
ATOM 884 C CA . LEU A 1 116 ? -2.835 -8.441 0.339 1.00 90.12 116 LEU A CA 1
ATOM 885 C C . LEU A 1 116 ? -3.397 -8.591 -1.086 1.00 90.12 116 LEU A C 1
ATOM 887 O O . LEU A 1 116 ? -2.671 -8.407 -2.055 1.00 90.12 116 LEU A O 1
ATOM 891 N N . ILE A 1 117 ? -4.685 -8.910 -1.231 1.00 91.12 117 ILE A N 1
ATOM 892 C CA . ILE A 1 117 ? -5.303 -9.145 -2.546 1.00 91.12 117 ILE A CA 1
ATOM 893 C C . ILE A 1 117 ? -5.349 -7.858 -3.375 1.00 91.12 117 ILE A C 1
ATOM 895 O O . ILE A 1 117 ? -5.034 -7.888 -4.568 1.00 91.12 117 ILE A O 1
ATOM 899 N N . ILE A 1 118 ? -5.726 -6.727 -2.769 1.00 91.00 118 ILE A N 1
ATOM 900 C CA . ILE A 1 118 ? -5.811 -5.466 -3.511 1.00 91.00 118 ILE A CA 1
ATOM 901 C C . ILE A 1 118 ? -4.432 -4.997 -3.977 1.00 91.00 118 ILE A C 1
ATOM 903 O O . ILE A 1 118 ? -4.290 -4.611 -5.133 1.00 91.00 118 ILE A O 1
ATOM 907 N N . SER A 1 119 ? -3.413 -5.099 -3.121 1.00 89.50 119 SER A N 1
ATOM 908 C CA . SER A 1 119 ? -2.044 -4.671 -3.436 1.00 89.50 119 SER A CA 1
ATOM 909 C C . SER A 1 119 ? -1.302 -5.618 -4.381 1.00 89.50 119 SER A C 1
ATOM 911 O O . SER A 1 119 ? -0.475 -5.159 -5.167 1.00 89.50 119 SER A O 1
ATOM 913 N N . ALA A 1 120 ? -1.585 -6.924 -4.328 1.00 88.88 120 ALA A N 1
ATOM 914 C CA . ALA A 1 120 ? -0.915 -7.919 -5.161 1.00 88.88 120 ALA A CA 1
ATOM 915 C C . ALA A 1 120 ? -1.584 -8.127 -6.525 1.00 88.88 120 ALA A C 1
ATOM 917 O O . ALA A 1 120 ? -0.877 -8.439 -7.476 1.00 88.88 120 ALA A O 1
ATOM 918 N N . LEU A 1 121 ? -2.912 -7.983 -6.635 1.00 88.00 121 LEU A N 1
ATOM 919 C CA . LEU A 1 121 ? -3.658 -8.334 -7.851 1.00 88.00 121 LEU A CA 1
ATOM 920 C C . LEU A 1 121 ? -4.485 -7.171 -8.399 1.00 88.00 121 LEU A C 1
ATOM 922 O O . LEU A 1 121 ? -4.240 -6.725 -9.513 1.00 88.00 121 LEU A O 1
ATOM 926 N N . ILE A 1 122 ? -5.457 -6.665 -7.635 1.00 89.94 122 ILE A N 1
ATOM 927 C CA . ILE A 1 122 ? -6.473 -5.744 -8.177 1.00 89.94 122 ILE A CA 1
ATOM 928 C C . ILE A 1 122 ? -5.839 -4.428 -8.637 1.00 89.94 122 ILE A C 1
ATOM 930 O O . ILE A 1 122 ? -6.032 -4.018 -9.779 1.00 89.94 122 ILE A O 1
ATOM 934 N N . TYR A 1 123 ? -5.074 -3.775 -7.760 1.00 91.56 123 TYR A N 1
ATOM 935 C CA . TYR A 1 123 ? -4.433 -2.500 -8.068 1.00 91.56 123 TYR A CA 1
ATOM 936 C C . TYR A 1 123 ? -3.393 -2.633 -9.200 1.00 91.56 123 TYR A C 1
ATOM 938 O O . TYR A 1 123 ? -3.480 -1.869 -10.159 1.00 91.56 123 TYR A O 1
ATOM 946 N N . PRO A 1 124 ? -2.478 -3.625 -9.177 1.00 88.38 124 PRO A N 1
ATOM 947 C CA . PRO A 1 124 ? -1.541 -3.867 -10.274 1.00 88.38 124 PRO A CA 1
ATOM 948 C C . PRO A 1 124 ? -2.171 -4.137 -11.641 1.00 88.38 124 PRO A C 1
ATOM 950 O O . PRO A 1 124 ? -1.663 -3.626 -12.631 1.00 88.38 124 PRO A O 1
ATOM 953 N N . ILE A 1 125 ? -3.261 -4.913 -11.710 1.00 88.69 125 ILE A N 1
ATOM 954 C CA . ILE A 1 125 ? -3.961 -5.216 -12.973 1.00 88.69 125 ILE A CA 1
ATOM 955 C C . ILE A 1 125 ? -4.544 -3.936 -13.575 1.00 88.69 125 ILE A C 1
ATOM 957 O O . ILE A 1 125 ? -4.374 -3.671 -14.760 1.00 88.69 125 ILE A O 1
ATOM 961 N N . VAL A 1 126 ? -5.202 -3.117 -12.748 1.00 88.12 126 VAL A N 1
ATOM 962 C CA . VAL A 1 126 ? -5.766 -1.834 -13.195 1.00 88.12 126 VAL A CA 1
ATOM 963 C C . VAL A 1 126 ? -4.664 -0.844 -13.572 1.00 88.12 126 VAL A C 1
ATOM 965 O O . VAL A 1 126 ? -4.853 -0.053 -14.483 1.00 88.12 126 VAL A O 1
ATOM 968 N N . GLY A 1 127 ? -3.515 -0.888 -12.895 1.00 84.88 127 GLY A N 1
ATOM 969 C CA . GLY A 1 127 ? -2.357 -0.064 -13.236 1.00 84.88 127 GLY A CA 1
ATOM 970 C C . GLY A 1 127 ? -1.595 -0.518 -14.486 1.00 84.88 127 GLY A C 1
ATOM 971 O O . GLY A 1 127 ? -0.772 0.251 -14.977 1.00 84.88 127 GLY A O 1
ATOM 972 N N . HIS A 1 128 ? -1.826 -1.747 -14.963 1.00 84.81 128 HIS A N 1
ATOM 973 C CA . HIS A 1 128 ? -1.189 -2.302 -16.160 1.00 84.81 128 HIS A CA 1
ATOM 974 C C . HIS A 1 128 ? -1.967 -2.014 -17.453 1.00 84.81 128 HIS A C 1
ATOM 976 O O . HIS A 1 128 ? -1.346 -1.902 -18.509 1.00 84.81 128 HIS A O 1
ATOM 982 N N . TRP A 1 129 ? -3.302 -1.937 -17.363 1.00 82.31 129 TRP A N 1
ATOM 983 C CA . TRP A 1 129 ? -4.203 -1.665 -18.490 1.00 82.31 129 TRP A CA 1
ATOM 984 C C . TRP A 1 129 ? -4.070 -0.231 -19.014 1.00 82.31 129 TRP A C 1
ATOM 986 O O . TRP A 1 129 ? -4.025 -0.075 -20.259 1.00 82.31 129 TRP A O 1
#

Secondary structure (DSSP, 8-state):
-HHHHHHHTHHHHHHHHHHHHS-GGGHHHHHHHHHHHHHHHHHHIIIIIHHHHHSSEETTEE-S-GGGTT--SEETTEEHHHHHHHHHHHHHHHHHHHHHHTTTTS-HHHHHHHHHHIIIIIHHHHHH-

Sequence (129 aa):
MVAAFLVFFMQPGFAMLEAGFTRAKNVANILMKNFMDFCMASIGFWAVGYAIMFGAGNIFAGSSYFFLSGIPDQTFGLPTLAFWFFQLAFAGAAATIVAGAMAERTKFSAYLIYSLIISALIYPIVGHW

Radius of gyration: 15.3 Å; chains: 1; bounding box: 36×25×44 Å